Protein AF-A0A920EZF7-F1 (afdb_monomer)

Sequence (120 aa):
MKSIVVGGEIIEALRDRVLGRVTVDDIINPETKEILVEAGNLLDERLVNLIEKFGVDEVKVRSPLSCETRYGLCAKCYGRDLGRGSLVNVGNLLGSCSSVNWRARYAVNHENFPHWRSGI

pLDDT: mean 72.78, std 21.73, range [26.11, 91.94]

Solvent-accessible surface area (backbone atoms only — not comparable to full-atom values): 7818 Å² total; per-residue (Å²): 89,62,52,43,70,59,98,89,43,75,77,40,58,46,51,75,75,45,53,35,28,14,29,62,52,63,42,60,37,85,85,80,68,44,79,78,41,62,51,65,40,72,29,42,77,69,55,36,51,49,42,58,75,65,66,62,68,69,51,58,55,44,43,66,90,74,51,86,50,92,77,75,77,48,46,59,25,68,13,38,32,88,89,76,75,40,71,42,61,89,83,68,82,89,61,103,62,86,89,71,91,79,78,82,74,84,81,70,77,92,84,77,79,86,84,83,83,90,82,133

Secondary structure (DSSP, 8-state):
-B-EEETTEEEE-HHHHHTTPBBSS-EE-TTT--EEE-TT-B--HHHHHHHHHTT--B--B--GGG---SSS--HHHH-B-TTTSSBPPTT------------------TT---------

Foldseek 3Di:
DFFDDDPNDGPGDPLVVQAQFFAQAFDAQPPPRDGLDHHGDADHPVSSVVCVVSPPGDTHTAAQVPAPDPDDGDQNNVGADPVPRHRDDPPPPPDPPDDDPDPDPDPDDPPDDDDDDDDD

Structure (mmCIF, N/CA/C/O backbone):
data_AF-A0A920EZF7-F1
#
_entry.id   AF-A0A920EZF7-F1
#
loop_
_atom_site.group_PDB
_atom_site.id
_atom_site.type_symbol
_atom_site.label_atom_id
_atom_site.label_alt_id
_atom_site.label_comp_id
_atom_site.label_asym_id
_atom_site.label_entity_id
_atom_site.label_seq_id
_atom_site.pdbx_PDB_ins_code
_atom_site.Cartn_x
_atom_site.Cartn_y
_atom_site.Cartn_z
_atom_site.occupancy
_atom_site.B_iso_or_equiv
_atom_site.auth_seq_id
_atom_site.auth_comp_id
_atom_site.auth_asym_id
_atom_site.auth_atom_id
_atom_site.pdbx_PDB_model_num
ATOM 1 N N . MET A 1 1 ? 1.924 -1.854 6.927 1.00 82.62 1 MET A N 1
ATOM 2 C CA . MET A 1 1 ? 2.226 -0.456 7.311 1.00 82.62 1 MET A CA 1
ATOM 3 C C . MET A 1 1 ? 1.206 -0.029 8.347 1.00 82.62 1 MET A C 1
ATOM 5 O O . MET A 1 1 ? 0.061 -0.447 8.231 1.00 82.62 1 MET A O 1
ATOM 9 N N . LYS A 1 2 ? 1.636 0.745 9.349 1.00 85.31 2 LYS A N 1
ATOM 10 C CA . LYS A 1 2 ? 0.809 1.231 10.467 1.00 85.31 2 LYS A CA 1
ATOM 11 C C . LYS A 1 2 ? 1.012 2.731 10.653 1.00 85.31 2 LYS A C 1
ATOM 13 O O . LYS A 1 2 ? 2.066 3.244 10.262 1.00 85.31 2 LYS A O 1
ATOM 18 N N . SER A 1 3 ? 0.042 3.417 11.243 1.00 85.00 3 SER A N 1
ATOM 19 C CA . SER A 1 3 ? 0.238 4.781 11.744 1.00 85.00 3 SER A CA 1
ATOM 20 C C . SER A 1 3 ? 1.319 4.805 12.835 1.00 85.00 3 SER A C 1
ATOM 22 O O . SER A 1 3 ? 1.560 3.800 13.512 1.00 85.00 3 SER A O 1
ATOM 24 N N . ILE A 1 4 ? 2.025 5.932 12.961 1.00 84.56 4 ILE A N 1
ATOM 25 C CA . ILE A 1 4 ? 3.020 6.133 14.022 1.00 84.56 4 ILE A CA 1
ATOM 26 C C . ILE A 1 4 ? 2.433 7.097 15.043 1.00 84.56 4 ILE A C 1
ATOM 28 O O . ILE A 1 4 ? 2.181 8.263 14.737 1.00 84.56 4 ILE A O 1
ATOM 32 N N . VAL A 1 5 ? 2.252 6.596 16.262 1.00 85.75 5 VAL A N 1
ATOM 33 C CA . VAL A 1 5 ? 1.787 7.368 17.414 1.00 85.75 5 VAL A CA 1
ATOM 34 C C . VAL A 1 5 ? 2.891 7.356 18.460 1.00 85.75 5 VAL A C 1
ATOM 36 O O . VAL A 1 5 ? 3.385 6.288 18.828 1.00 85.75 5 VAL A O 1
ATOM 39 N N . VAL A 1 6 ? 3.288 8.533 18.936 1.00 88.12 6 VAL A N 1
ATOM 40 C CA . VAL A 1 6 ? 4.297 8.682 19.993 1.00 88.12 6 VAL A CA 1
ATOM 41 C C . VAL A 1 6 ? 3.745 9.641 21.032 1.00 88.12 6 VAL A C 1
ATOM 43 O O . VAL A 1 6 ? 3.284 10.725 20.701 1.00 88.12 6 VAL A O 1
ATOM 46 N N . GLY A 1 7 ? 3.755 9.229 22.300 1.00 81.94 7 GLY A N 1
ATOM 47 C CA . GLY A 1 7 ? 3.305 10.089 23.401 1.00 81.94 7 GLY A CA 1
ATOM 48 C C . GLY A 1 7 ? 1.816 10.458 23.375 1.00 81.94 7 GLY A C 1
ATOM 49 O O . GLY A 1 7 ? 1.420 11.374 24.081 1.00 81.94 7 GLY A O 1
ATOM 50 N N . GLY A 1 8 ? 0.992 9.755 22.590 1.00 81.81 8 GLY A N 1
ATOM 51 C CA . GLY A 1 8 ? -0.437 10.052 22.433 1.00 81.81 8 GLY A CA 1
ATOM 52 C C . GLY A 1 8 ? -0.766 10.990 21.269 1.00 81.81 8 GLY A C 1
ATOM 53 O O . GLY A 1 8 ? -1.942 11.191 20.982 1.00 81.81 8 GLY A O 1
ATOM 54 N N . GLU A 1 9 ? 0.241 11.501 20.557 1.00 82.19 9 GLU A N 1
ATOM 55 C CA . GLU A 1 9 ? 0.060 12.294 19.339 1.00 82.19 9 GLU A CA 1
ATOM 56 C C . GLU A 1 9 ? 0.396 11.468 18.089 1.00 82.19 9 GLU A C 1
ATOM 58 O O . GLU A 1 9 ? 1.343 10.672 18.064 1.00 82.19 9 GLU A O 1
ATOM 63 N N . ILE A 1 10 ? -0.407 11.642 17.036 1.00 82.19 10 ILE A N 1
ATOM 64 C CA . ILE A 1 10 ? -0.190 11.004 15.733 1.00 82.19 10 ILE A CA 1
ATOM 65 C C . ILE A 1 10 ? 0.891 11.806 15.004 1.00 82.19 10 ILE A C 1
ATOM 67 O O . ILE A 1 10 ? 0.636 12.926 14.569 1.00 82.19 10 ILE A O 1
ATOM 71 N N . ILE A 1 11 ? 2.088 11.232 14.864 1.00 85.56 11 ILE A N 1
ATOM 72 C CA . ILE A 1 11 ? 3.200 11.878 14.148 1.00 85.56 11 ILE A CA 1
ATOM 73 C C . ILE A 1 11 ? 3.042 11.685 12.640 1.00 85.56 11 ILE A C 1
ATOM 75 O O . ILE A 1 11 ? 3.191 12.627 11.868 1.00 85.56 11 ILE A O 1
ATOM 79 N N . GLU A 1 12 ? 2.728 10.458 12.219 1.00 84.62 12 GLU A N 1
ATOM 80 C CA . GLU A 1 12 ? 2.503 10.123 10.814 1.00 84.62 12 GLU A CA 1
ATOM 81 C C . GLU A 1 12 ? 1.192 9.359 10.666 1.00 84.62 12 GLU A C 1
ATOM 83 O O . GLU A 1 12 ? 1.033 8.235 11.168 1.00 84.62 12 GLU A O 1
ATOM 88 N N . ALA A 1 13 ? 0.259 9.972 9.939 1.00 86.88 13 ALA A N 1
ATOM 89 C CA . ALA A 1 13 ? -1.000 9.348 9.582 1.00 86.88 13 ALA A CA 1
ATOM 90 C C . ALA A 1 13 ? -0.764 8.188 8.605 1.00 86.88 13 ALA A C 1
ATOM 92 O O . ALA A 1 13 ? 0.128 8.227 7.754 1.00 86.88 13 ALA A O 1
ATOM 93 N N . LEU A 1 14 ? -1.600 7.148 8.698 1.00 87.81 14 LEU A N 1
ATOM 94 C CA . LEU A 1 14 ? -1.503 5.990 7.807 1.00 87.81 14 LEU A CA 1
ATOM 95 C C . LEU A 1 14 ? -1.58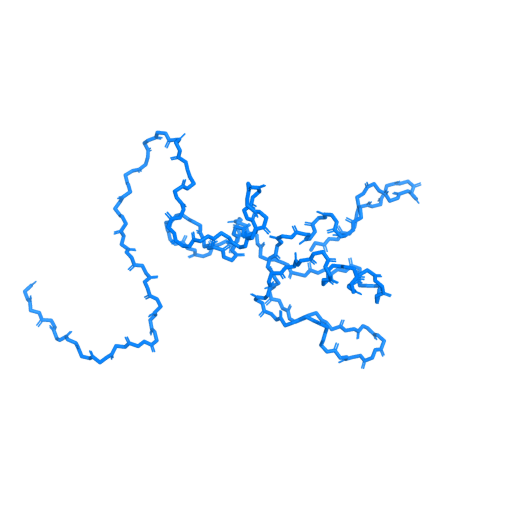7 6.416 6.336 1.00 87.81 14 LEU A C 1
ATOM 97 O O . LEU A 1 14 ? -0.845 5.886 5.511 1.00 87.81 14 LEU A O 1
ATOM 101 N N . ARG A 1 15 ? -2.431 7.414 6.041 1.00 87.81 15 ARG A N 1
ATOM 102 C CA . ARG A 1 15 ? -2.676 7.931 4.694 1.00 87.81 15 ARG A CA 1
ATOM 103 C C . ARG A 1 15 ? -1.408 8.348 3.957 1.00 87.81 15 ARG A C 1
ATOM 105 O O . ARG A 1 15 ? -1.200 7.941 2.818 1.00 87.81 15 ARG A O 1
ATOM 112 N N . ASP A 1 16 ? -0.535 9.085 4.633 1.00 87.19 16 ASP A N 1
ATOM 113 C CA . ASP A 1 16 ? 0.655 9.672 4.022 1.00 87.19 16 ASP A CA 1
ATOM 114 C C . ASP A 1 16 ? 1.724 8.598 3.792 1.00 87.19 16 ASP A C 1
ATOM 116 O O . ASP A 1 16 ? 2.483 8.652 2.826 1.00 87.19 16 ASP A O 1
ATOM 120 N N . ARG A 1 17 ? 1.731 7.551 4.628 1.00 88.19 17 ARG A N 1
ATOM 121 C CA . ARG A 1 17 ? 2.664 6.423 4.508 1.00 88.19 17 ARG A CA 1
ATOM 122 C C . ARG A 1 17 ? 2.291 5.453 3.389 1.00 88.19 17 ARG A C 1
ATOM 124 O O . ARG A 1 17 ? 3.180 4.851 2.783 1.00 88.19 17 ARG A O 1
ATOM 131 N N . VAL A 1 18 ? 0.993 5.256 3.151 1.00 89.94 18 VAL A N 1
ATOM 132 C CA . VAL A 1 18 ? 0.490 4.274 2.174 1.00 89.94 18 VAL A CA 1
ATOM 133 C C . VAL A 1 18 ? 0.222 4.879 0.797 1.00 89.94 18 VAL A C 1
ATOM 135 O O . VAL A 1 18 ? 0.134 4.131 -0.178 1.00 89.94 18 VAL A O 1
ATOM 138 N N . LEU A 1 19 ? 0.128 6.209 0.690 1.00 90.25 19 LEU A N 1
ATOM 139 C CA . LEU A 1 19 ? -0.103 6.898 -0.576 1.00 90.25 19 LEU A CA 1
ATOM 140 C C . LEU A 1 19 ? 0.946 6.509 -1.627 1.00 90.25 19 LEU A C 1
ATOM 142 O O . LEU A 1 19 ? 2.155 6.539 -1.391 1.00 90.25 19 LEU A O 1
ATOM 146 N N . GLY A 1 20 ? 0.472 6.137 -2.814 1.00 88.69 20 GLY A N 1
ATOM 147 C CA . GLY A 1 20 ? 1.328 5.744 -3.927 1.00 88.69 20 GLY A CA 1
ATOM 148 C C . GLY A 1 20 ? 1.980 4.368 -3.777 1.00 88.69 20 GLY A C 1
ATOM 149 O O . GLY A 1 20 ? 2.857 4.021 -4.570 1.00 88.69 20 GLY A O 1
ATOM 150 N N . ARG A 1 21 ? 1.570 3.561 -2.795 1.00 90.25 21 ARG A N 1
ATOM 151 C CA . ARG A 1 21 ? 1.958 2.148 -2.690 1.00 90.25 21 ARG A CA 1
ATOM 152 C C . ARG A 1 21 ? 0.899 1.243 -3.304 1.00 90.25 21 ARG A C 1
ATOM 154 O O . ARG A 1 21 ? -0.234 1.651 -3.516 1.00 90.25 21 ARG A O 1
ATOM 161 N N . VAL A 1 22 ? 1.289 0.010 -3.608 1.00 89.81 22 VAL A N 1
ATOM 162 C CA . VAL A 1 22 ? 0.388 -1.010 -4.161 1.00 89.81 22 VAL A CA 1
ATOM 163 C C . VAL A 1 22 ? 0.020 -2.008 -3.072 1.00 89.81 22 VAL A C 1
ATOM 165 O O . VAL A 1 22 ? 0.900 -2.443 -2.323 1.00 89.81 22 VAL A O 1
ATOM 168 N N . THR A 1 23 ? -1.254 -2.377 -2.982 1.00 91.94 23 THR A N 1
ATOM 169 C CA . THR A 1 23 ? -1.758 -3.363 -2.014 1.00 91.94 23 THR A CA 1
ATOM 170 C C . THR A 1 23 ? -1.234 -4.770 -2.318 1.00 91.94 23 THR A C 1
ATOM 172 O O . THR A 1 23 ? -1.034 -5.144 -3.477 1.00 91.94 23 THR A O 1
ATOM 175 N N . VAL A 1 24 ? -0.952 -5.544 -1.266 1.00 89.31 24 VAL A N 1
ATOM 176 C CA . VAL A 1 24 ? -0.589 -6.972 -1.389 1.00 89.31 24 VAL A CA 1
ATOM 177 C C . VAL A 1 24 ? -1.830 -7.846 -1.292 1.00 89.31 24 VAL A C 1
ATOM 179 O O . VAL A 1 24 ? -2.014 -8.710 -2.137 1.00 89.31 24 VAL A O 1
ATOM 182 N N . ASP A 1 25 ? -2.646 -7.580 -0.275 1.00 88.12 25 ASP A N 1
ATOM 183 C CA . ASP A 1 25 ? -3.879 -8.296 0.038 1.00 88.12 25 ASP A CA 1
ATOM 184 C C . ASP A 1 25 ? -5.075 -7.351 -0.147 1.00 88.12 25 ASP A C 1
ATOM 186 O O . ASP A 1 25 ? -4.910 -6.123 -0.126 1.00 88.12 25 ASP A O 1
ATOM 190 N N . ASP A 1 26 ? -6.267 -7.929 -0.294 1.00 87.75 26 ASP A N 1
ATOM 191 C CA . ASP A 1 26 ? -7.523 -7.182 -0.322 1.00 87.75 26 ASP A CA 1
ATOM 192 C C . ASP A 1 26 ? -7.730 -6.447 1.008 1.00 87.75 26 ASP A C 1
ATOM 194 O O . ASP A 1 26 ? -7.586 -7.019 2.094 1.00 87.75 26 ASP A O 1
ATOM 198 N N . ILE A 1 27 ? -8.078 -5.164 0.932 1.00 88.88 27 ILE A N 1
ATOM 199 C CA . ILE A 1 27 ? -8.425 -4.370 2.110 1.00 88.88 27 ILE A CA 1
ATOM 200 C C . ILE A 1 27 ? -9.911 -4.556 2.367 1.00 88.88 27 ILE A C 1
ATOM 202 O O . ILE A 1 27 ? -10.744 -4.143 1.560 1.00 88.88 27 ILE A O 1
ATOM 206 N N . ILE A 1 28 ? -10.235 -5.157 3.505 1.00 88.19 28 ILE A N 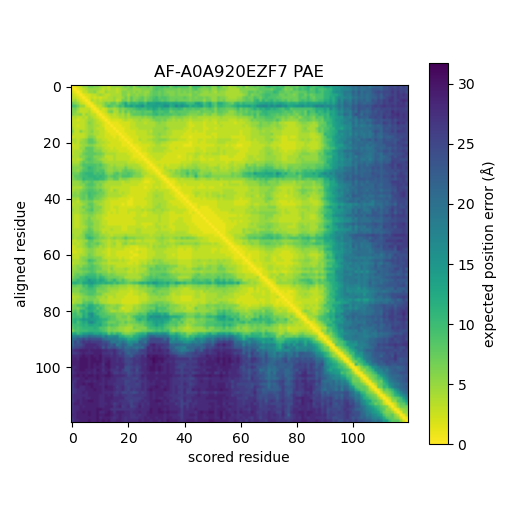1
ATOM 207 C CA . ILE A 1 28 ? -11.606 -5.448 3.914 1.00 88.19 28 ILE A CA 1
ATOM 208 C C . ILE A 1 28 ? -12.033 -4.427 4.967 1.00 88.19 28 ILE A C 1
ATOM 210 O O . ILE A 1 28 ? -11.262 -4.098 5.870 1.00 88.19 28 ILE A O 1
ATOM 214 N N . ASN A 1 29 ? -13.266 -3.939 4.864 1.00 86.81 29 ASN A N 1
ATOM 215 C CA . ASN A 1 29 ? -13.860 -3.091 5.888 1.00 86.81 29 ASN A CA 1
ATOM 216 C C . ASN A 1 29 ? -14.122 -3.911 7.170 1.00 86.81 29 ASN A C 1
ATOM 218 O O . ASN A 1 29 ? -14.835 -4.918 7.094 1.00 86.81 29 ASN A O 1
ATOM 222 N N . PRO A 1 30 ? -13.614 -3.502 8.348 1.00 82.38 30 PRO A N 1
ATOM 223 C CA . PRO A 1 30 ? -13.895 -4.201 9.603 1.00 82.38 30 PRO A CA 1
ATOM 224 C C . PRO A 1 30 ? -15.384 -4.195 9.992 1.00 82.38 30 PRO A C 1
ATOM 226 O O . PRO A 1 30 ? -15.837 -5.137 10.643 1.00 82.38 30 PRO A O 1
ATOM 229 N N . GLU A 1 31 ? -16.150 -3.180 9.582 1.00 84.69 31 GLU A N 1
ATOM 230 C CA . GLU A 1 31 ? -17.571 -3.041 9.924 1.00 84.69 31 GLU A CA 1
ATOM 231 C C . GLU A 1 31 ? -18.480 -3.829 8.974 1.00 84.69 31 GLU A C 1
ATOM 233 O O . GLU A 1 31 ? -19.298 -4.635 9.420 1.00 84.69 31 GLU A O 1
ATOM 238 N N . THR A 1 32 ? -18.342 -3.619 7.659 1.00 83.56 32 THR A N 1
ATOM 239 C CA . THR A 1 32 ? -19.245 -4.221 6.659 1.00 83.56 32 THR A CA 1
ATOM 240 C C . THR A 1 32 ? -18.754 -5.560 6.112 1.00 83.56 32 THR A C 1
ATOM 242 O O . THR A 1 32 ? -19.537 -6.287 5.506 1.00 83.56 32 THR A O 1
ATOM 245 N N . LYS A 1 33 ? -17.479 -5.918 6.337 1.00 84.75 33 LYS A N 1
ATOM 246 C CA . LYS A 1 33 ? -16.790 -7.075 5.725 1.00 84.75 33 LYS A CA 1
ATOM 247 C C . LYS A 1 33 ? -16.749 -7.052 4.193 1.00 84.75 33 LYS A C 1
ATOM 249 O O . LYS A 1 33 ? -16.490 -8.078 3.568 1.00 84.75 33 LYS A O 1
ATOM 254 N N . GLU A 1 34 ? -16.972 -5.893 3.587 1.00 86.81 34 GLU A N 1
ATOM 255 C CA . GLU A 1 34 ? -16.865 -5.707 2.142 1.00 86.81 34 GLU A CA 1
ATOM 256 C C . GLU A 1 34 ? -15.428 -5.367 1.738 1.00 86.81 34 GLU A C 1
ATOM 258 O O . GLU A 1 34 ? -14.665 -4.780 2.511 1.00 86.81 34 GLU A O 1
ATOM 263 N N . ILE A 1 35 ? -15.062 -5.726 0.508 1.00 87.12 35 ILE A N 1
ATOM 264 C CA . ILE A 1 35 ? -13.758 -5.398 -0.069 1.00 87.12 35 ILE A CA 1
ATOM 265 C C . ILE A 1 35 ? -13.773 -3.919 -0.473 1.00 87.12 35 ILE A C 1
ATOM 267 O O . ILE A 1 35 ? -14.530 -3.514 -1.353 1.00 87.12 35 ILE A O 1
ATOM 271 N N . LEU A 1 36 ? -12.933 -3.111 0.175 1.00 87.00 36 LEU A N 1
ATOM 272 C CA . LEU A 1 36 ? -12.759 -1.686 -0.122 1.00 87.00 36 LEU A CA 1
ATOM 273 C C . LEU A 1 36 ? -11.811 -1.473 -1.301 1.00 87.00 36 LEU A C 1
ATOM 275 O O . LEU A 1 36 ? -12.049 -0.623 -2.158 1.00 87.00 36 LEU A O 1
ATOM 279 N N . VAL A 1 37 ? -10.707 -2.221 -1.306 1.00 88.06 37 VAL A N 1
ATOM 280 C CA . VAL A 1 37 ? -9.654 -2.130 -2.318 1.00 88.06 37 VAL A CA 1
ATOM 281 C C . VAL A 1 37 ? -9.145 -3.530 -2.614 1.00 88.06 37 VAL A C 1
ATOM 283 O O . VAL A 1 37 ? -8.709 -4.231 -1.704 1.00 88.06 37 VAL A O 1
ATOM 286 N N . GLU A 1 38 ? -9.165 -3.907 -3.887 1.00 86.75 38 GLU A N 1
ATOM 287 C CA . GLU A 1 38 ? -8.610 -5.177 -4.354 1.00 86.75 38 GLU A CA 1
ATOM 288 C C . GLU A 1 38 ? -7.075 -5.211 -4.248 1.00 86.75 38 GLU A C 1
ATOM 290 O O . GLU A 1 38 ? -6.377 -4.186 -4.301 1.00 86.75 38 GLU A O 1
ATOM 295 N N . ALA A 1 39 ? -6.532 -6.415 -4.124 1.00 88.06 39 ALA A N 1
ATOM 296 C CA . ALA A 1 39 ? -5.112 -6.695 -4.129 1.00 88.06 39 ALA A CA 1
ATOM 297 C C . ALA A 1 39 ? -4.464 -6.265 -5.455 1.00 88.06 39 ALA A C 1
ATOM 299 O O . ALA A 1 39 ? -4.958 -6.530 -6.550 1.00 88.06 39 ALA A O 1
ATOM 300 N N . GLY A 1 40 ? -3.296 -5.629 -5.370 1.00 83.81 40 GLY A N 1
ATOM 301 C CA . GLY A 1 40 ? -2.538 -5.199 -6.542 1.00 83.81 40 GLY A CA 1
ATOM 302 C C . GLY A 1 40 ? -2.955 -3.851 -7.129 1.00 83.81 40 GLY A C 1
ATOM 303 O O . GLY A 1 40 ? -2.360 -3.452 -8.135 1.00 83.81 40 GLY A O 1
ATOM 304 N N . ASN A 1 41 ? -3.889 -3.135 -6.497 1.00 86.19 41 ASN A N 1
ATOM 305 C CA . ASN A 1 41 ? -4.244 -1.769 -6.875 1.00 86.19 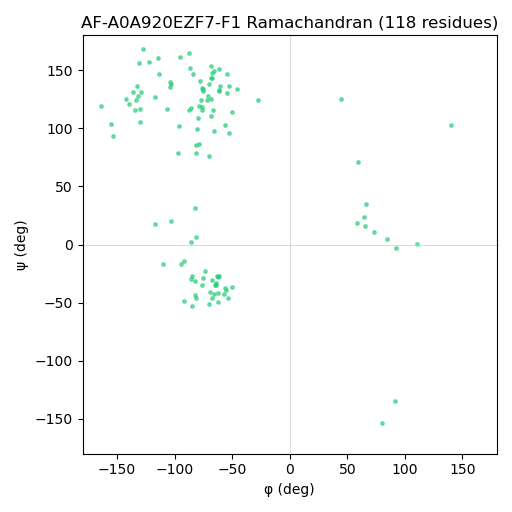41 ASN A CA 1
ATOM 306 C C . ASN A 1 41 ? -3.309 -0.726 -6.256 1.00 86.19 41 ASN A C 1
ATOM 308 O O . ASN A 1 41 ? -2.790 -0.885 -5.148 1.00 86.19 41 ASN A O 1
ATOM 312 N N . LEU A 1 42 ? -3.092 0.359 -7.004 1.00 87.81 42 LEU A N 1
ATOM 313 C CA . LEU A 1 42 ? -2.357 1.528 -6.533 1.00 87.81 42 LEU A CA 1
ATOM 314 C C . LEU A 1 42 ? -3.237 2.341 -5.582 1.00 87.81 42 LEU A C 1
ATOM 316 O O . LEU A 1 42 ? -4.382 2.645 -5.900 1.00 87.81 42 LEU A O 1
ATOM 320 N N . LEU A 1 43 ? -2.686 2.721 -4.435 1.00 90.19 43 LEU A N 1
ATOM 321 C CA . LEU A 1 43 ? -3.355 3.569 -3.461 1.00 90.19 43 LEU A CA 1
ATOM 322 C C . LEU A 1 43 ? -3.263 5.040 -3.875 1.00 90.19 43 LEU A C 1
ATOM 324 O O . LEU A 1 43 ? -2.254 5.707 -3.635 1.00 90.19 43 LEU A O 1
ATOM 328 N N . ASP A 1 44 ? -4.342 5.530 -4.477 1.00 88.88 44 ASP A N 1
ATOM 329 C CA . ASP A 1 44 ? -4.544 6.944 -4.800 1.00 88.88 44 ASP A CA 1
ATOM 330 C C . ASP A 1 44 ? -5.178 7.714 -3.634 1.00 88.88 44 ASP A C 1
ATOM 332 O O . ASP A 1 44 ? -5.787 7.128 -2.739 1.00 88.88 44 ASP A O 1
ATOM 336 N N . GLU A 1 45 ? -5.130 9.048 -3.687 1.00 89.38 45 GLU A N 1
ATOM 337 C CA . GLU A 1 45 ? -5.715 9.947 -2.674 1.00 89.38 45 GLU A CA 1
ATOM 338 C C . GLU A 1 45 ? -7.180 9.604 -2.337 1.00 89.38 45 GLU A C 1
ATOM 340 O O . GLU A 1 45 ? -7.588 9.661 -1.178 1.00 89.38 45 GLU A O 1
ATOM 345 N N . ARG A 1 46 ? -7.971 9.178 -3.334 1.00 89.88 46 ARG A N 1
ATOM 346 C CA . ARG A 1 46 ? -9.368 8.758 -3.131 1.00 89.88 46 ARG A CA 1
ATOM 347 C C . ARG A 1 46 ? -9.483 7.465 -2.324 1.00 89.88 46 ARG A C 1
ATOM 349 O O . ARG A 1 46 ? -10.315 7.394 -1.425 1.00 89.88 46 ARG A O 1
ATOM 356 N N . LEU A 1 47 ? -8.676 6.455 -2.651 1.00 89.50 47 LEU A N 1
ATOM 357 C CA . LEU A 1 47 ? -8.705 5.156 -1.970 1.00 89.50 47 LEU A CA 1
ATOM 358 C C . LEU A 1 47 ? -8.178 5.280 -0.548 1.00 89.50 47 LEU A C 1
ATOM 360 O O . LEU A 1 47 ? -8.755 4.728 0.380 1.00 89.50 47 LEU A O 1
ATOM 364 N N . VAL A 1 48 ? -7.120 6.062 -0.369 1.00 90.69 48 VAL A N 1
ATOM 365 C CA . VAL A 1 48 ? -6.552 6.322 0.948 1.00 90.69 48 VAL A CA 1
ATOM 366 C C . VAL A 1 48 ? -7.555 7.040 1.860 1.00 90.69 48 VAL A C 1
ATOM 368 O O . VAL A 1 48 ? -7.705 6.652 3.015 1.00 90.69 48 VAL A O 1
ATOM 371 N N . ASN A 1 49 ? -8.300 8.018 1.338 1.00 90.69 49 ASN A N 1
ATOM 372 C CA . ASN A 1 49 ? -9.356 8.689 2.100 1.00 90.69 49 ASN A CA 1
ATOM 373 C C . ASN A 1 49 ? -10.508 7.731 2.471 1.00 90.69 49 ASN A C 1
ATOM 375 O O . ASN A 1 49 ? -11.066 7.822 3.560 1.00 90.69 49 ASN A O 1
ATOM 379 N N . LEU A 1 50 ? -10.847 6.767 1.603 1.00 89.38 50 LEU A N 1
ATOM 380 C CA . LEU A 1 50 ? -11.804 5.710 1.956 1.00 89.38 50 LEU A CA 1
ATOM 381 C C . LEU A 1 50 ? -11.280 4.857 3.118 1.00 89.38 50 LEU A C 1
ATOM 383 O O . LEU A 1 50 ? -11.992 4.676 4.098 1.00 89.38 50 LEU A O 1
ATOM 387 N N . ILE A 1 51 ? -10.035 4.387 3.038 1.00 88.50 51 ILE A N 1
ATOM 388 C CA . ILE A 1 51 ? -9.389 3.566 4.078 1.00 88.50 51 ILE A CA 1
ATOM 389 C C . ILE A 1 51 ? -9.374 4.298 5.432 1.00 88.50 51 ILE A C 1
ATOM 391 O O . ILE A 1 51 ? -9.692 3.696 6.456 1.00 88.50 51 ILE A O 1
ATO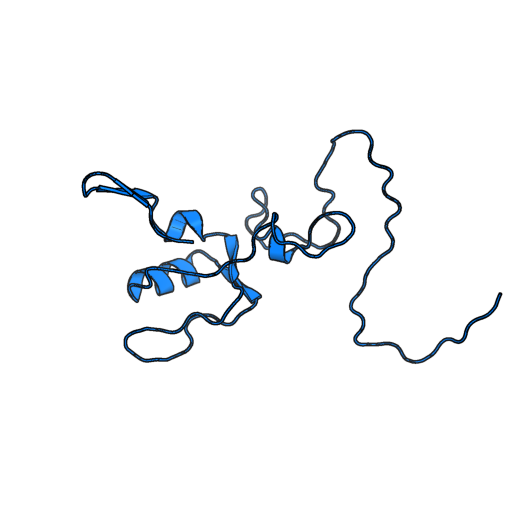M 395 N N . GLU A 1 52 ? -9.065 5.599 5.433 1.00 87.75 52 GLU A N 1
ATOM 396 C CA . GLU A 1 52 ? -9.091 6.446 6.634 1.00 87.75 52 GLU A CA 1
ATOM 397 C C . GLU A 1 52 ? -10.517 6.617 7.181 1.00 87.75 52 GLU A C 1
ATOM 399 O O . GLU A 1 52 ? -10.742 6.478 8.382 1.00 87.75 52 GLU A O 1
ATOM 404 N N . LYS A 1 53 ? -11.505 6.837 6.304 1.00 88.25 53 LYS A N 1
ATOM 405 C CA . LYS A 1 53 ? -12.916 6.988 6.688 1.00 88.25 53 LYS A CA 1
ATOM 406 C C . LYS A 1 53 ? -13.507 5.723 7.318 1.00 88.25 53 LYS A C 1
ATOM 408 O O . LYS A 1 53 ? -14.363 5.835 8.189 1.00 88.25 53 LYS A O 1
ATOM 413 N N . PHE A 1 54 ? -13.064 4.547 6.878 1.00 87.06 54 PHE A N 1
ATOM 414 C CA . PHE A 1 54 ? -13.472 3.256 7.443 1.00 87.06 54 PHE A CA 1
ATOM 415 C C . PHE A 1 54 ? -12.629 2.823 8.654 1.00 87.06 54 PHE A C 1
ATOM 417 O O . PHE A 1 54 ? -12.851 1.737 9.181 1.00 87.06 54 PHE A O 1
ATOM 424 N N . GLY A 1 55 ? -11.673 3.645 9.104 1.00 84.38 55 GLY A N 1
ATOM 425 C CA . GLY A 1 55 ? -10.899 3.374 10.318 1.00 84.38 55 GLY A CA 1
ATOM 426 C C . GLY A 1 55 ? -9.984 2.153 10.211 1.00 84.38 55 GLY A C 1
ATOM 427 O O . GLY A 1 55 ? -9.814 1.420 11.180 1.00 84.38 55 GLY A O 1
ATOM 428 N N . VAL A 1 56 ? -9.413 1.889 9.033 1.00 86.12 56 VAL A N 1
ATOM 429 C CA . VAL A 1 56 ? -8.461 0.784 8.865 1.00 86.12 56 VAL A CA 1
ATOM 430 C C . VAL A 1 56 ? -7.107 1.178 9.465 1.00 86.12 56 VAL A C 1
ATOM 432 O O . VAL A 1 56 ? -6.454 2.097 8.976 1.00 86.12 56 VAL A O 1
ATOM 435 N N . ASP A 1 57 ? -6.652 0.446 10.484 1.00 83.19 57 ASP A N 1
ATOM 436 C CA . ASP A 1 57 ? -5.405 0.756 11.207 1.00 83.19 57 ASP A CA 1
ATOM 437 C C . ASP A 1 57 ? -4.132 0.196 10.544 1.00 83.19 57 ASP A C 1
ATOM 439 O O . ASP A 1 57 ? -3.024 0.718 10.720 1.00 83.19 57 ASP A O 1
ATOM 443 N N . GLU A 1 58 ? -4.264 -0.898 9.789 1.00 85.50 58 GLU A N 1
ATOM 444 C CA . GLU A 1 58 ? -3.142 -1.608 9.179 1.00 85.50 58 GLU A CA 1
ATOM 445 C C . GLU A 1 58 ? -3.438 -2.001 7.731 1.00 85.50 58 GLU A C 1
ATOM 447 O O . GLU A 1 58 ? -4.456 -2.614 7.424 1.00 85.50 58 GLU A O 1
ATOM 452 N N . VAL A 1 59 ? -2.486 -1.704 6.841 1.00 89.00 59 VAL A N 1
ATOM 453 C CA . VAL A 1 59 ? -2.553 -2.094 5.427 1.00 89.00 59 VAL A CA 1
ATOM 454 C C . VAL A 1 59 ? -1.264 -2.788 5.013 1.00 89.00 59 VAL A C 1
ATOM 456 O O . VAL A 1 59 ? -0.156 -2.286 5.245 1.00 89.00 59 VAL A O 1
ATOM 459 N N . LYS A 1 60 ? -1.388 -3.942 4.357 1.00 89.62 60 LYS A N 1
ATOM 460 C CA . LYS A 1 60 ? -0.256 -4.627 3.731 1.00 89.62 60 LYS A CA 1
ATOM 461 C C . LYS A 1 60 ? -0.025 -4.082 2.327 1.00 89.62 60 LYS A C 1
ATOM 463 O O . LYS A 1 60 ? -0.864 -4.209 1.439 1.00 89.62 60 LYS A O 1
ATOM 468 N N . VAL A 1 61 ? 1.152 -3.500 2.132 1.00 91.31 61 VAL A N 1
ATOM 469 C CA . VAL A 1 61 ? 1.576 -2.921 0.857 1.00 91.31 61 VAL A CA 1
ATOM 470 C C . VAL A 1 61 ? 2.864 -3.566 0.373 1.00 91.31 61 VAL A C 1
ATOM 472 O O . VAL A 1 61 ? 3.643 -4.103 1.166 1.00 91.31 61 VAL A O 1
ATOM 475 N N . ARG A 1 62 ? 3.105 -3.495 -0.934 1.00 87.62 62 ARG A N 1
ATOM 476 C CA . ARG A 1 62 ? 4.357 -3.952 -1.532 1.00 87.62 62 ARG A CA 1
ATOM 477 C C . ARG A 1 62 ? 5.479 -3.000 -1.141 1.00 87.62 62 ARG A C 1
ATOM 479 O O . ARG A 1 62 ? 5.313 -1.781 -1.154 1.00 87.62 62 ARG A O 1
ATOM 486 N N . SER A 1 63 ? 6.627 -3.579 -0.810 1.00 85.56 63 SER A N 1
ATOM 487 C CA . SER A 1 63 ? 7.851 -2.848 -0.511 1.00 85.56 63 SER A CA 1
ATOM 488 C C . SER A 1 63 ? 8.895 -3.146 -1.581 1.00 85.56 63 SER A C 1
ATOM 490 O O . SER A 1 63 ? 8.960 -4.279 -2.072 1.00 85.56 63 SER A O 1
ATOM 492 N N . PRO A 1 64 ? 9.75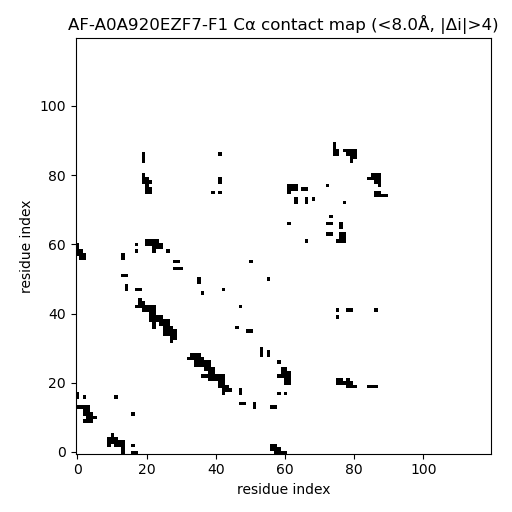7 -2.177 -1.927 1.00 84.44 64 PRO A N 1
ATOM 493 C CA . PRO A 1 64 ? 10.881 -2.448 -2.804 1.00 84.44 64 PRO A CA 1
ATOM 494 C C . PRO A 1 64 ? 11.860 -3.473 -2.216 1.00 84.44 64 PRO A C 1
ATOM 496 O O . PRO A 1 64 ? 12.501 -4.203 -2.963 1.00 84.44 64 PRO A O 1
ATOM 499 N N . LEU A 1 65 ? 11.931 -3.570 -0.885 1.00 85.12 65 LEU A N 1
ATOM 500 C CA . LEU A 1 65 ? 12.818 -4.500 -0.179 1.00 85.12 65 LEU A CA 1
ATOM 501 C C . LEU A 1 65 ? 12.348 -5.958 -0.251 1.00 85.12 65 LEU A C 1
ATOM 503 O O . LEU A 1 65 ? 13.157 -6.863 -0.089 1.00 85.12 65 LEU A O 1
ATOM 507 N N . SER A 1 66 ? 11.055 -6.190 -0.486 1.00 83.38 66 SER A N 1
ATOM 508 C CA . SER A 1 66 ? 10.464 -7.528 -0.604 1.00 83.38 66 SER A CA 1
ATOM 509 C C . SER A 1 66 ? 10.180 -7.914 -2.059 1.00 83.38 66 SER A C 1
ATOM 511 O O . SER A 1 66 ? 9.339 -8.767 -2.335 1.00 83.38 66 SER A O 1
ATOM 513 N N . CYS A 1 67 ? 10.833 -7.248 -3.012 1.00 85.06 67 CYS A N 1
ATOM 514 C CA . CYS A 1 67 ? 10.646 -7.520 -4.426 1.00 85.06 67 CYS A CA 1
ATOM 515 C C . CYS A 1 67 ? 11.393 -8.795 -4.842 1.00 85.06 67 CYS A C 1
ATOM 517 O O . CYS A 1 67 ? 12.606 -8.883 -4.707 1.00 85.06 67 CYS A O 1
ATOM 519 N N . GLU A 1 68 ? 10.677 -9.752 -5.432 1.00 82.94 68 GLU A N 1
ATOM 520 C CA . GLU A 1 68 ? 11.245 -11.011 -5.947 1.00 82.94 68 GLU A CA 1
ATOM 521 C C . GLU A 1 68 ? 11.879 -10.864 -7.344 1.00 82.94 68 GLU A C 1
ATOM 523 O O . GLU A 1 68 ? 12.258 -11.844 -7.987 1.00 82.94 68 GLU A O 1
ATOM 528 N N . THR A 1 69 ? 11.976 -9.637 -7.865 1.00 81.06 69 THR A N 1
ATOM 529 C CA . THR A 1 69 ? 12.558 -9.405 -9.191 1.00 81.06 69 THR A CA 1
ATOM 530 C C . THR A 1 69 ? 14.066 -9.636 -9.147 1.00 81.06 69 THR A C 1
ATOM 532 O O . THR A 1 69 ? 14.774 -9.043 -8.341 1.00 81.06 69 THR A O 1
ATOM 535 N N . ARG A 1 70 ? 14.573 -10.478 -10.056 1.00 77.94 70 ARG A N 1
ATOM 536 C CA . ARG A 1 70 ? 15.992 -10.871 -10.104 1.00 77.94 70 ARG A CA 1
ATOM 537 C C . ARG A 1 70 ? 16.947 -9.708 -10.399 1.00 77.94 70 ARG A C 1
ATOM 539 O O . ARG A 1 70 ? 18.072 -9.711 -9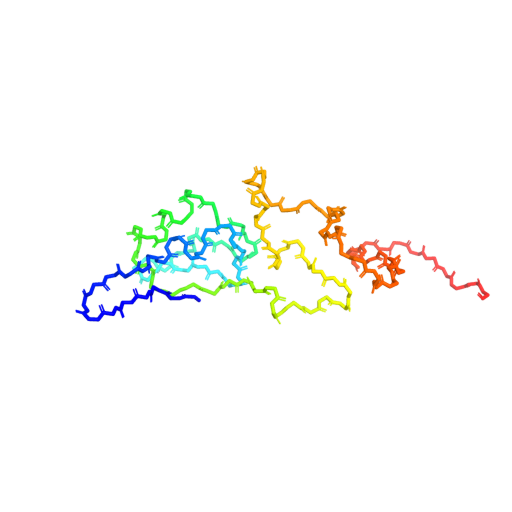.912 1.00 77.94 70 ARG A O 1
ATOM 546 N N . TYR A 1 71 ? 16.519 -8.749 -11.222 1.00 80.25 71 TYR A N 1
ATOM 547 C CA . TYR A 1 71 ? 17.302 -7.569 -11.596 1.00 80.25 71 TYR A CA 1
ATOM 548 C C . TYR A 1 71 ? 16.410 -6.328 -11.630 1.00 80.25 71 TYR A C 1
ATOM 550 O O . TYR A 1 71 ? 15.464 -6.264 -12.414 1.00 80.25 71 TYR A O 1
ATOM 558 N N . GLY A 1 72 ? 16.743 -5.328 -10.816 1.00 81.19 72 GLY A N 1
ATOM 559 C CA . GLY A 1 72 ? 15.969 -4.094 -10.712 1.00 81.19 72 GLY A CA 1
ATOM 560 C C . GLY A 1 72 ? 14.732 -4.252 -9.833 1.00 81.19 72 GLY A C 1
ATOM 561 O O . GLY A 1 72 ? 14.708 -5.071 -8.917 1.00 81.19 72 GLY A O 1
ATOM 562 N N . LEU A 1 73 ? 13.712 -3.437 -10.098 1.00 82.44 73 LEU A N 1
ATOM 563 C CA 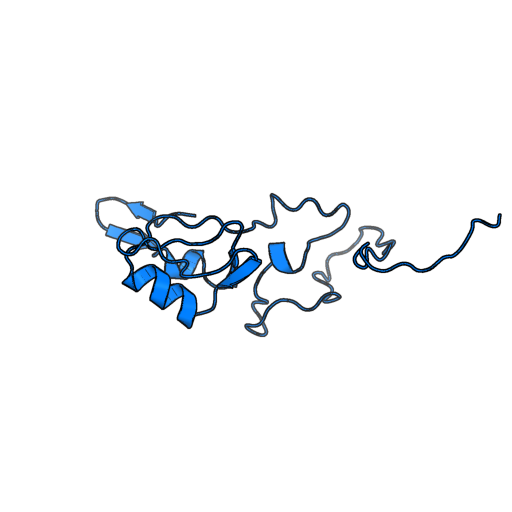. LEU A 1 73 ? 12.523 -3.358 -9.265 1.00 82.44 73 LEU A CA 1
ATOM 564 C C . LEU A 1 73 ? 11.247 -3.399 -10.103 1.00 82.44 73 LEU A C 1
ATOM 566 O O . LEU A 1 73 ? 11.134 -2.726 -11.126 1.00 82.44 73 LEU A O 1
ATOM 570 N N . CYS A 1 74 ? 10.270 -4.178 -9.642 1.00 84.94 74 CYS A N 1
ATOM 571 C CA . CYS A 1 74 ? 8.968 -4.269 -10.286 1.00 84.94 74 CYS A CA 1
ATOM 572 C C . CYS A 1 74 ? 8.186 -2.948 -10.150 1.00 84.94 74 CYS A C 1
ATOM 574 O O . CYS A 1 74 ? 8.204 -2.324 -9.087 1.00 84.94 74 CYS A O 1
ATOM 576 N N . ALA A 1 75 ? 7.430 -2.552 -11.182 1.00 83.62 75 ALA A N 1
ATOM 577 C CA . ALA A 1 75 ? 6.636 -1.316 -11.159 1.00 83.62 75 ALA A CA 1
ATOM 578 C C . ALA A 1 75 ? 5.662 -1.257 -9.967 1.00 83.62 75 ALA A C 1
ATOM 580 O O . ALA A 1 75 ? 5.535 -0.233 -9.304 1.00 83.62 75 ALA A O 1
ATOM 581 N N . LYS A 1 76 ? 5.046 -2.395 -9.621 1.00 83.88 76 LYS A N 1
ATOM 582 C CA . LYS A 1 76 ? 4.135 -2.514 -8.470 1.00 83.88 76 LYS A CA 1
ATOM 583 C C . LYS A 1 76 ? 4.843 -2.359 -7.116 1.00 83.88 76 LYS A C 1
ATOM 585 O O . LYS A 1 76 ? 4.245 -1.916 -6.148 1.00 83.88 76 LYS A O 1
ATOM 590 N N . CYS A 1 77 ? 6.107 -2.758 -7.038 1.00 86.12 77 CYS A N 1
ATOM 591 C CA . CYS A 1 77 ? 6.920 -2.749 -5.824 1.00 86.12 77 CYS A CA 1
ATOM 592 C C . CYS A 1 77 ? 7.514 -1.358 -5.579 1.00 86.12 77 CYS A C 1
ATOM 594 O O . CYS A 1 77 ? 7.708 -0.948 -4.437 1.00 86.12 77 CYS A O 1
ATOM 596 N N . TYR A 1 78 ? 7.779 -0.635 -6.668 1.00 87.19 78 TYR A N 1
ATOM 597 C CA . TYR A 1 78 ? 8.124 0.776 -6.642 1.00 87.19 78 TYR A CA 1
ATOM 598 C C . TYR A 1 78 ? 6.910 1.629 -6.257 1.00 87.19 78 TYR A C 1
ATOM 600 O O . TYR A 1 78 ? 6.975 2.390 -5.290 1.00 87.19 78 TYR A O 1
ATOM 608 N N . GLY A 1 79 ? 5.785 1.414 -6.947 1.00 86.19 79 GLY A N 1
ATOM 609 C CA . GLY A 1 79 ? 4.539 2.144 -6.754 1.00 86.19 79 GLY A CA 1
ATOM 610 C C . GLY A 1 79 ? 4.437 3.370 -7.663 1.00 86.19 79 GLY A C 1
ATOM 611 O O . GLY A 1 79 ? 4.696 3.297 -8.869 1.00 86.19 79 GLY A O 1
ATOM 612 N N . ARG A 1 80 ? 4.008 4.488 -7.079 1.00 84.94 80 ARG A N 1
ATOM 613 C CA . ARG A 1 80 ? 3.798 5.775 -7.747 1.00 84.94 80 ARG A CA 1
ATOM 614 C C . ARG A 1 80 ? 5.130 6.470 -8.013 1.00 84.94 80 ARG A C 1
ATOM 616 O O . ARG A 1 80 ? 5.984 6.565 -7.135 1.00 84.94 80 ARG A O 1
ATOM 623 N N . ASP A 1 81 ? 5.282 6.985 -9.224 1.00 81.62 81 ASP A N 1
ATOM 624 C CA . ASP A 1 81 ? 6.392 7.854 -9.597 1.00 81.62 81 ASP A CA 1
ATOM 625 C C . ASP A 1 81 ? 6.214 9.231 -8.935 1.00 81.62 81 ASP A C 1
ATOM 627 O O . ASP A 1 81 ? 5.182 9.882 -9.120 1.00 81.62 81 ASP A O 1
ATOM 631 N N . LEU A 1 82 ? 7.217 9.676 -8.172 1.00 75.25 82 LEU A N 1
ATOM 632 C CA . LEU A 1 82 ? 7.195 10.957 -7.452 1.00 75.25 82 LEU A CA 1
ATOM 633 C C . LEU A 1 82 ? 7.112 12.171 -8.391 1.00 75.25 82 LEU A C 1
ATOM 635 O O . LEU A 1 82 ? 6.605 13.213 -7.988 1.00 75.25 82 LEU A O 1
ATOM 639 N N . GLY A 1 83 ? 7.597 12.053 -9.631 1.00 75.62 83 GLY A N 1
ATOM 640 C CA . GLY A 1 83 ? 7.610 13.150 -10.598 1.00 75.62 83 GLY A CA 1
ATOM 641 C C . GLY A 1 83 ? 6.314 13.291 -11.396 1.00 75.62 83 GLY A C 1
ATOM 642 O O . GLY A 1 83 ? 5.968 14.396 -11.806 1.00 75.62 83 GLY A O 1
ATOM 643 N N . ARG A 1 84 ? 5.588 12.190 -11.633 1.00 74.06 84 ARG A N 1
ATOM 644 C CA . ARG A 1 84 ? 4.356 12.195 -12.456 1.00 74.06 84 ARG A CA 1
ATOM 645 C C . ARG A 1 84 ? 3.083 11.962 -11.659 1.00 74.06 84 ARG A C 1
ATOM 647 O O . ARG A 1 84 ? 1.997 12.210 -12.171 1.00 74.06 84 ARG A O 1
ATOM 654 N N . GLY A 1 85 ? 3.195 11.450 -10.438 1.00 73.38 85 GLY A N 1
ATOM 655 C CA . GLY A 1 85 ? 2.034 11.141 -9.619 1.00 73.38 85 GLY A CA 1
ATOM 656 C C . GLY A 1 85 ? 1.151 10.034 -10.208 1.00 73.38 85 GLY A C 1
ATOM 657 O O . GLY A 1 85 ? -0.026 9.962 -9.874 1.00 73.38 85 GLY A O 1
ATOM 658 N N . SER A 1 86 ? 1.687 9.159 -11.057 1.00 76.94 86 SER A N 1
ATOM 659 C CA . SER A 1 86 ? 1.002 7.967 -11.582 1.00 76.94 86 SER A CA 1
ATOM 660 C C . SER A 1 86 ? 1.869 6.730 -11.352 1.00 76.94 86 SER A C 1
ATOM 662 O O . SER A 1 86 ? 3.042 6.861 -10.994 1.00 76.94 86 SER A O 1
ATOM 664 N N . LEU A 1 87 ? 1.313 5.528 -11.537 1.00 77.81 87 LEU A N 1
ATOM 665 C CA . LEU A 1 87 ? 2.089 4.286 -11.472 1.00 77.81 87 LEU A CA 1
ATOM 666 C C . LEU A 1 87 ? 3.305 4.371 -12.408 1.00 77.81 87 LEU A C 1
ATOM 668 O O . LEU A 1 87 ? 3.182 4.841 -13.543 1.00 77.81 87 LEU A O 1
ATOM 672 N N . VAL A 1 88 ? 4.472 3.922 -11.942 1.00 78.25 88 VAL A N 1
ATOM 673 C CA . VAL A 1 88 ? 5.678 3.942 -12.777 1.00 78.25 88 VAL A CA 1
ATOM 674 C C . VAL A 1 88 ? 5.482 3.077 -14.023 1.00 78.25 88 VAL A C 1
ATOM 676 O O . VAL A 1 88 ? 5.001 1.944 -13.952 1.00 78.25 88 VAL A O 1
ATOM 679 N N . ASN A 1 89 ? 5.856 3.619 -15.181 1.00 62.53 89 ASN A N 1
ATOM 680 C CA . ASN A 1 89 ? 5.761 2.880 -16.430 1.00 62.53 89 ASN A CA 1
ATOM 681 C C . ASN A 1 89 ? 6.918 1.876 -16.542 1.00 62.53 89 ASN A C 1
ATOM 683 O O . ASN A 1 89 ? 8.059 2.173 -16.169 1.00 62.53 89 ASN A O 1
ATOM 687 N N . VAL A 1 90 ? 6.633 0.681 -17.057 1.00 60.34 90 VAL A N 1
ATOM 688 C CA . VAL A 1 90 ? 7.640 -0.374 -17.222 1.00 60.34 90 VAL A CA 1
ATOM 689 C C . VAL A 1 90 ? 8.653 0.093 -18.271 1.00 60.34 90 VAL A C 1
ATOM 691 O O . VAL A 1 90 ? 8.293 0.313 -19.422 1.00 60.34 90 VAL A O 1
ATOM 694 N N . GLY A 1 91 ? 9.912 0.285 -17.865 1.00 55.00 91 GLY A N 1
ATOM 695 C CA . GLY A 1 91 ? 10.969 0.842 -18.721 1.00 55.00 91 GLY A CA 1
ATOM 696 C C . GLY A 1 91 ? 11.437 2.251 -18.343 1.00 55.00 91 GLY A C 1
ATOM 697 O O . GLY A 1 91 ? 12.349 2.765 -18.987 1.00 55.00 91 GLY A O 1
ATOM 698 N N . ASN A 1 92 ? 10.882 2.867 -17.291 1.00 46.97 92 ASN A N 1
ATOM 699 C CA . ASN A 1 92 ? 11.478 4.072 -16.718 1.00 46.97 92 ASN A CA 1
ATOM 700 C C . ASN A 1 92 ? 12.816 3.701 -16.052 1.00 46.97 92 ASN A C 1
ATOM 702 O O . ASN A 1 92 ? 12.842 2.980 -15.052 1.00 46.97 92 ASN A O 1
ATOM 706 N N . LEU A 1 93 ? 13.930 4.142 -16.641 1.00 42.47 93 LEU A N 1
ATOM 707 C CA . LEU A 1 93 ? 15.271 3.951 -16.092 1.00 42.47 93 LEU A CA 1
ATOM 708 C C . LEU A 1 93 ? 15.392 4.743 -14.791 1.00 42.47 93 LEU A C 1
ATOM 710 O O . LEU A 1 93 ? 15.662 5.942 -14.789 1.00 42.47 93 LEU A O 1
ATOM 714 N N . LEU A 1 94 ? 15.212 4.060 -13.667 1.00 45.81 94 LEU A N 1
ATOM 715 C CA . LEU A 1 94 ? 15.550 4.608 -12.365 1.00 45.81 94 LEU A CA 1
ATOM 716 C C . LEU A 1 94 ? 17.063 4.500 -12.177 1.00 45.81 94 LEU A C 1
ATOM 718 O O . LEU A 1 94 ? 17.565 3.522 -11.629 1.00 45.81 94 LEU A O 1
ATOM 722 N N . GLY A 1 95 ? 17.784 5.508 -12.663 1.00 41.16 95 GLY A N 1
ATOM 723 C CA . GLY A 1 95 ? 19.163 5.741 -12.259 1.00 41.16 95 GLY A CA 1
ATOM 724 C C . GLY A 1 95 ? 20.089 6.165 -13.388 1.00 41.16 95 GLY A C 1
ATOM 725 O O . GLY A 1 95 ? 20.662 5.334 -14.084 1.00 41.16 95 GLY A O 1
ATOM 726 N N . SER A 1 96 ? 20.398 7.458 -13.437 1.00 33.97 96 SER A N 1
ATOM 727 C CA . SER A 1 96 ? 21.792 7.868 -13.597 1.00 33.97 96 SER A CA 1
ATOM 728 C C . SER A 1 96 ? 22.536 7.538 -12.294 1.00 33.97 96 SER A C 1
ATOM 730 O O . SER A 1 96 ? 22.759 8.404 -11.453 1.00 33.97 96 SER A O 1
ATOM 732 N N . CYS A 1 97 ? 22.855 6.263 -12.081 1.00 31.03 97 CYS A N 1
ATOM 733 C CA . CYS A 1 97 ? 23.836 5.844 -11.087 1.00 31.03 97 CYS A CA 1
ATOM 734 C C . CYS A 1 97 ? 24.735 4.801 -11.754 1.00 31.03 97 CYS A C 1
ATOM 736 O O . CYS A 1 97 ? 24.270 3.769 -12.235 1.00 31.03 97 CYS A O 1
ATOM 738 N N . SER A 1 98 ? 26.007 5.155 -11.886 1.00 33.50 98 SER A N 1
ATOM 739 C CA . SER A 1 98 ? 27.030 4.431 -12.628 1.00 33.50 98 SER A CA 1
ATOM 740 C C . SER A 1 98 ? 27.183 2.962 -12.209 1.00 33.50 98 SER A C 1
ATOM 742 O O . SER A 1 98 ? 27.085 2.605 -11.039 1.00 33.50 98 SER A O 1
ATOM 744 N N . SER A 1 99 ? 27.513 2.136 -13.207 1.00 29.70 99 SER A N 1
ATOM 745 C CA . SER A 1 99 ? 28.102 0.792 -13.105 1.00 29.70 99 SER A CA 1
ATOM 746 C C . SER A 1 99 ? 27.322 -0.281 -12.334 1.00 29.70 99 SER A C 1
ATOM 748 O O . SER A 1 99 ? 27.798 -0.809 -11.337 1.00 29.70 99 SER A O 1
ATOM 750 N N . VAL A 1 100 ? 26.214 -0.755 -12.899 1.00 26.11 100 VAL A N 1
ATOM 751 C CA . VAL A 1 100 ? 25.924 -2.197 -12.885 1.00 26.11 100 VAL A CA 1
ATOM 752 C C . VAL A 1 100 ? 25.488 -2.623 -14.282 1.00 26.11 100 VAL A C 1
ATOM 754 O O . VAL A 1 100 ? 24.600 -2.036 -14.889 1.00 26.11 100 VAL A O 1
ATOM 757 N N . ASN A 1 101 ? 26.194 -3.616 -14.815 1.00 33.44 101 ASN A N 1
ATOM 758 C CA . ASN A 1 101 ? 26.031 -4.202 -16.141 1.00 33.44 101 ASN A CA 1
ATOM 759 C C . ASN A 1 101 ? 24.570 -4.636 -16.390 1.00 33.44 101 ASN A C 1
ATOM 761 O O . ASN A 1 101 ? 24.148 -5.716 -15.975 1.00 33.44 101 ASN A O 1
ATOM 765 N N . TRP A 1 102 ? 23.793 -3.772 -17.052 1.00 30.95 102 TRP A N 1
ATOM 766 C CA . TRP A 1 102 ? 22.380 -3.978 -17.370 1.00 30.95 102 TRP A CA 1
ATOM 767 C C . TRP A 1 102 ? 22.247 -4.856 -18.635 1.00 30.95 102 TRP A C 1
ATOM 769 O O . TRP A 1 102 ? 22.010 -4.419 -19.757 1.00 30.95 102 TRP A O 1
ATOM 779 N N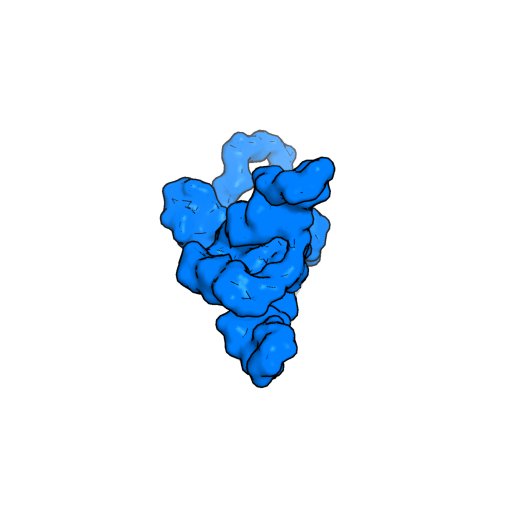 . ARG A 1 103 ? 22.407 -6.171 -18.497 1.00 29.64 103 ARG A N 1
ATOM 780 C CA . ARG A 1 103 ? 21.844 -7.077 -19.511 1.00 29.64 103 ARG A CA 1
ATOM 781 C C . ARG A 1 103 ? 20.365 -7.253 -19.200 1.00 29.64 103 ARG A C 1
ATOM 783 O O . ARG A 1 103 ? 19.981 -8.186 -18.501 1.00 29.64 103 ARG A O 1
ATOM 790 N N . ALA A 1 104 ? 19.545 -6.332 -19.706 1.00 34.09 104 ALA A N 1
ATOM 791 C CA . ALA A 1 104 ? 18.097 -6.480 -19.732 1.00 34.09 104 ALA A CA 1
ATOM 792 C C . ALA A 1 104 ? 17.710 -7.762 -20.460 1.00 34.09 104 ALA A C 1
ATOM 794 O O . ALA A 1 104 ? 17.715 -7.846 -21.687 1.00 34.09 104 ALA A O 1
ATOM 795 N N . ARG A 1 105 ? 17.350 -8.773 -19.679 1.00 29.56 105 ARG A N 1
ATOM 796 C CA . ARG A 1 105 ? 16.542 -9.881 -20.156 1.00 29.56 105 ARG A CA 1
ATOM 797 C C . ARG A 1 105 ? 15.110 -9.535 -19.770 1.00 29.56 105 ARG A C 1
ATOM 799 O O . ARG A 1 105 ? 14.749 -9.592 -18.599 1.00 29.56 105 ARG A O 1
ATOM 806 N N . TYR A 1 106 ? 14.353 -9.075 -20.759 1.00 33.94 106 TYR A N 1
ATOM 807 C CA . TYR A 1 106 ? 12.926 -8.801 -20.666 1.00 33.94 106 TYR A CA 1
ATOM 808 C C . TYR A 1 106 ? 12.202 -10.017 -20.068 1.00 33.94 106 TYR A C 1
ATOM 810 O O . TYR A 1 106 ? 12.168 -11.079 -20.684 1.00 33.94 106 TYR A O 1
ATOM 818 N N . ALA A 1 107 ? 11.630 -9.867 -18.875 1.00 33.59 107 ALA A N 1
ATOM 819 C CA . ALA A 1 107 ? 10.631 -10.784 -18.339 1.00 33.59 107 ALA A CA 1
ATOM 820 C C . ALA A 1 107 ? 9.256 -10.175 -18.632 1.00 33.59 107 ALA A C 1
ATOM 822 O O . ALA A 1 107 ? 8.656 -9.509 -17.792 1.00 33.59 107 ALA A O 1
ATOM 823 N N . VAL A 1 108 ? 8.810 -10.325 -19.880 1.00 38.19 108 VAL A N 1
ATOM 824 C CA . VAL A 1 108 ? 7.409 -10.098 -20.243 1.00 38.19 108 VAL A CA 1
ATOM 825 C C . VAL A 1 108 ? 6.622 -11.308 -19.740 1.00 38.19 108 VAL A C 1
ATOM 827 O O . VAL A 1 108 ? 7.072 -12.441 -19.893 1.00 38.19 108 VAL A O 1
ATOM 830 N N . ASN A 1 109 ? 5.494 -11.029 -19.088 1.00 35.25 109 ASN A N 1
ATOM 831 C CA . ASN A 1 109 ? 4.517 -11.964 -18.530 1.00 35.25 109 ASN A CA 1
ATOM 832 C C . ASN A 1 109 ? 4.450 -13.323 -19.247 1.00 35.25 109 ASN A C 1
ATOM 834 O O . ASN A 1 109 ? 4.181 -13.405 -20.443 1.00 35.25 109 ASN A O 1
ATOM 838 N N . HIS A 1 110 ? 4.631 -14.393 -18.476 1.00 34.69 110 HIS A N 1
ATOM 839 C CA . HIS A 1 110 ? 4.696 -15.779 -18.941 1.00 34.69 110 HIS A CA 1
ATOM 840 C C . HIS A 1 110 ? 3.313 -16.431 -19.159 1.00 34.69 110 HIS A C 1
ATOM 842 O O . HIS A 1 110 ? 3.178 -17.638 -18.994 1.00 34.69 110 HIS A O 1
ATOM 848 N N . GLU A 1 111 ? 2.289 -15.662 -19.542 1.00 36.47 111 GLU A N 1
ATOM 849 C CA . GLU A 1 111 ? 0.913 -16.174 -19.713 1.00 36.47 111 GLU A CA 1
ATOM 850 C C . GLU A 1 111 ? 0.375 -16.081 -21.147 1.00 36.47 111 GLU A C 1
ATOM 852 O O . GLU A 1 111 ? -0.823 -16.215 -21.375 1.00 36.47 111 GLU A O 1
ATOM 857 N N . ASN A 1 112 ? 1.237 -15.904 -22.153 1.00 37.72 112 ASN A N 1
ATOM 858 C CA . ASN A 1 112 ? 0.815 -16.088 -23.542 1.00 37.72 112 ASN A CA 1
ATOM 859 C C . ASN A 1 112 ? 1.996 -16.474 -24.445 1.00 37.72 112 ASN A C 1
ATOM 861 O O . ASN A 1 112 ? 2.710 -15.617 -24.958 1.00 37.72 112 ASN A O 1
ATOM 865 N N . PHE A 1 113 ? 2.211 -17.775 -24.641 1.00 36.94 113 PHE A N 1
ATOM 866 C CA . PHE A 1 113 ? 3.128 -18.296 -25.658 1.00 36.94 113 PHE A CA 1
ATOM 867 C C . PHE A 1 113 ? 2.416 -19.371 -26.492 1.00 36.94 113 PHE A C 1
ATOM 869 O O . PHE A 1 113 ? 2.289 -20.505 -26.028 1.00 36.94 113 PHE A O 1
ATOM 876 N N . PRO A 1 114 ? 2.010 -19.094 -27.745 1.00 35.44 114 PRO A N 1
ATOM 877 C CA . PRO A 1 114 ? 1.986 -20.133 -28.755 1.00 35.44 114 PRO A CA 1
ATOM 878 C C . PRO A 1 114 ? 3.426 -20.321 -29.246 1.00 35.44 114 PRO A C 1
ATOM 880 O O . PRO A 1 114 ? 4.030 -19.376 -29.734 1.00 35.44 114 PRO A O 1
ATOM 883 N N . HIS A 1 115 ? 3.950 -21.537 -29.061 1.00 41.84 115 HIS A N 1
ATOM 884 C CA . HIS A 1 115 ? 5.037 -22.183 -29.811 1.00 41.84 115 HIS A CA 1
ATOM 885 C C . HIS A 1 115 ? 6.278 -21.324 -30.131 1.00 41.84 115 HIS A C 1
ATOM 887 O O . HIS A 1 115 ? 6.204 -20.376 -30.887 1.00 41.84 115 HIS A O 1
ATOM 893 N N . TRP A 1 116 ? 7.476 -21.768 -29.749 1.00 32.88 116 TRP A N 1
ATOM 894 C CA . TRP A 1 116 ? 8.600 -21.887 -30.697 1.00 32.88 116 TRP A CA 1
ATOM 895 C C . TRP A 1 116 ? 9.685 -22.768 -30.082 1.00 32.88 116 TRP A C 1
ATOM 897 O O . TRP A 1 116 ? 10.190 -22.516 -28.990 1.00 32.88 116 TRP A O 1
ATOM 907 N N . ARG A 1 117 ? 9.948 -23.874 -30.785 1.00 36.28 117 ARG A N 1
ATOM 908 C CA . ARG A 1 117 ? 10.918 -24.908 -30.441 1.00 36.28 117 ARG A CA 1
ATOM 909 C C . ARG A 1 117 ? 12.342 -24.362 -30.492 1.00 36.28 117 ARG A C 1
ATOM 911 O O . ARG A 1 117 ? 12.678 -23.512 -31.310 1.00 36.28 117 ARG A O 1
ATOM 918 N N . SER A 1 118 ? 13.145 -24.955 -29.625 1.00 36.19 118 SER A N 1
ATOM 919 C CA . SER A 1 118 ? 14.597 -24.956 -29.558 1.00 36.19 118 SER A CA 1
ATOM 920 C C . SER A 1 118 ? 15.269 -25.205 -30.911 1.00 36.19 118 SER A C 1
ATOM 922 O O . SER A 1 118 ? 14.932 -26.146 -31.630 1.00 36.19 118 SER A O 1
ATOM 924 N N . GLY A 1 119 ? 16.279 -24.388 -31.200 1.00 40.25 119 GLY A N 1
ATOM 925 C CA . GLY A 1 119 ? 17.207 -24.565 -32.304 1.00 40.25 119 GLY A CA 1
ATOM 926 C C . GLY A 1 119 ? 18.521 -23.856 -31.996 1.00 40.25 119 GLY A C 1
ATOM 927 O O . GLY A 1 119 ? 18.595 -22.643 -32.163 1.00 40.25 119 GLY A O 1
ATOM 928 N N . ILE A 1 120 ? 19.511 -24.683 -31.630 1.00 36.91 120 ILE A N 1
ATOM 929 C CA . ILE A 1 120 ? 20.965 -24.444 -31.530 1.00 36.91 120 ILE A CA 1
ATOM 930 C C . ILE A 1 120 ? 21.448 -23.793 -30.228 1.00 36.91 120 ILE A C 1
ATOM 932 O O . ILE A 1 120 ? 21.154 -22.607 -29.972 1.00 36.91 120 ILE A O 1
#

Nearest PDB structures (foldseek):
  8pdy-assembly1_J  TM=9.610E-01  e=6.469E-10  Escherichia coli
  8pid-assembly1_J  TM=9.613E-01  e=1.360E-09  Escherichia coli
  8pim-assembly1_J  TM=9.579E-01  e=1.665E-09  Escherichia coli
  8igs-assembly1_J  TM=9.634E-01  e=3.057E-09  Escherichia coli K-12
  8i23-assembly1_D  TM=9.414E-0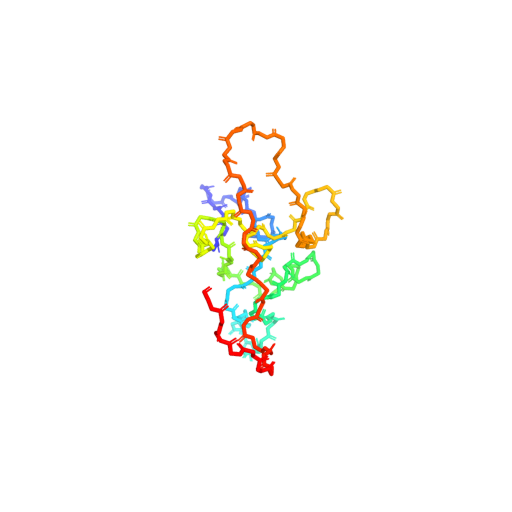1  e=2.858E-09  Acetivibrio thermocellus DSM 1313

Mean predicted aligned error: 12.4 Å

Radius of gyration: 18.47 Å; Cα contacts (8 Å, |Δi|>4): 157; chains: 1; bounding box: 47×38×56 Å